Protein AF-A0AAP0PUD3-F1 (afdb_monomer)

InterPro domains:
  IPR020471 Aldo-keto reductase [PTHR11732] (1-118)
  IPR023210 NADP-dependent oxidoreductase domain [PF00248] (44-119)
  IPR036812 NAD(P)-dependent oxidoreductase domain superfamily [G3DSA:3.20.20.100] (1-119)
  IPR036812 NAD(P)-dependent oxidoreductase domain superfamily [SSF51430] (1-119)

Sequence (119 aa):
MYVTEEAVGAAIKEALGRKLTKNREELFVSTELWCNLRLIVCYWPSKSLSVTVERHVLDLAPKEGEVSLMDIKSVWSAMEEVHKLGVAKSIGFSNFTCKKLTELLAHAKIIPSVNQVKY

Nearest PDB structures (foldseek):
  7f7j-assembly1_B  TM=7.345E-01  e=1.902E-04  Echinochloa colona
  5jgw-assembly1_A  TM=7.202E-01  e=3.440E-04  Zea mays
  2bgq-assembly1_A  TM=7.257E-01  e=4.476E-04  Hordeum vulgare
  7w1w-assembly2_B  TM=7.235E-01  e=4.476E-04  Echinochloa colona
  8j0i-assembly1_A  TM=6.920E-01  e=4.476E-04  Kluyveromyces marxianus

Secondary structure (DSSP, 8-state):
--S-HHHHHHHHHHHHHTTSSS-GGG--EEEEEESSSEEEEEE--SS--HHHHHHHHHHHSPPTTS-SS--HHHHHHHHHHHHHTTSEEEEEEES--HHHHHHHHTT-SS--S-EE---

Foldseek 3Di:
DPVCLVVVVVVLVVCVVVPVDVDCVPDWDWDFAPDVFTKIFTADDPDSCSCVLNCQLQVQFDDPPPDDDGDPQSSLVSVVVCCVVVRGVFMAGEADDPVRLVVNVVRHPDRHPDYHYDD

pLDDT: mean 73.31, std 14.43, range [40.62, 92.25]

Solvent-accessible surface area (backbone atoms only — not comparable to full-atom values): 7343 Å² total; per-residue (Å²): 124,87,90,44,66,66,61,54,50,49,51,53,53,50,39,51,75,69,58,79,44,96,52,73,84,82,54,87,45,75,49,70,47,84,55,107,53,44,33,35,40,28,51,75,86,88,63,87,44,70,66,49,53,48,46,50,39,50,71,65,32,86,63,94,87,78,63,80,74,77,56,66,63,58,54,48,52,32,49,49,50,40,38,72,72,62,64,22,84,42,48,28,34,36,69,70,51,72,66,60,48,52,64,45,61,76,71,50,90,66,79,65,76,44,69,53,60,92,129

Mean predicted aligned error: 8.49 Å

Structure (mmCIF, N/CA/C/O backbone):
data_AF-A0AAP0PUD3-F1
#
_entry.id   AF-A0AAP0PUD3-F1
#
loop_
_atom_site.group_PDB
_atom_site.id
_atom_site.type_symbol
_atom_site.label_atom_id
_atom_site.label_alt_id
_atom_site.label_comp_id
_atom_site.label_asym_id
_atom_site.label_entity_id
_atom_site.label_seq_id
_atom_site.pdbx_PDB_ins_code
_atom_site.Cartn_x
_atom_site.Cartn_y
_atom_site.Cartn_z
_atom_site.occupancy
_atom_site.B_iso_or_equiv
_atom_site.auth_seq_id
_atom_site.auth_comp_id
_atom_site.auth_asym_id
_atom_site.auth_atom_id
_atom_site.pdbx_PDB_model_num
ATOM 1 N N .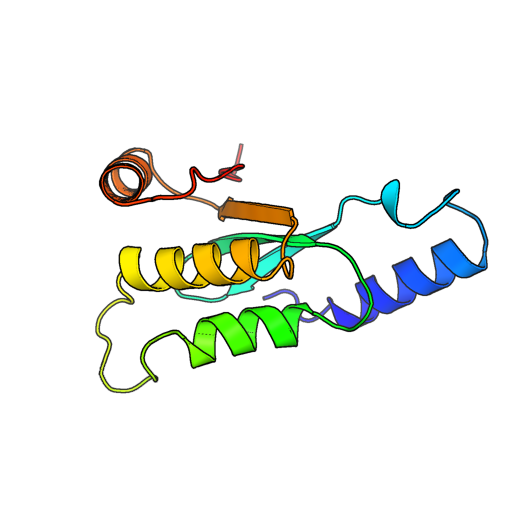 MET A 1 1 ? 11.444 -9.639 6.696 1.00 59.97 1 MET A N 1
ATOM 2 C CA . MET A 1 1 ? 10.130 -9.194 7.209 1.00 59.97 1 MET A CA 1
ATOM 3 C C . MET A 1 1 ? 10.188 -9.142 8.735 1.00 59.97 1 MET A C 1
ATOM 5 O O . MET A 1 1 ? 11.056 -9.809 9.287 1.00 59.97 1 MET A O 1
ATOM 9 N N . TYR A 1 2 ? 9.361 -8.330 9.403 1.00 60.06 2 TYR A N 1
ATOM 10 C CA . TYR A 1 2 ? 9.465 -8.127 10.856 1.00 60.06 2 TYR A CA 1
ATOM 11 C C . TYR A 1 2 ? 8.816 -9.250 11.679 1.00 60.06 2 TYR A C 1
ATOM 13 O O . TYR A 1 2 ? 9.237 -9.452 12.812 1.00 60.06 2 TYR A O 1
ATOM 21 N N . VAL A 1 3 ? 7.876 -10.022 11.108 1.00 73.06 3 VAL A N 1
ATOM 22 C CA . VAL A 1 3 ? 7.211 -11.177 11.762 1.00 73.06 3 VAL A CA 1
ATOM 23 C C . VAL A 1 3 ? 6.503 -10.778 13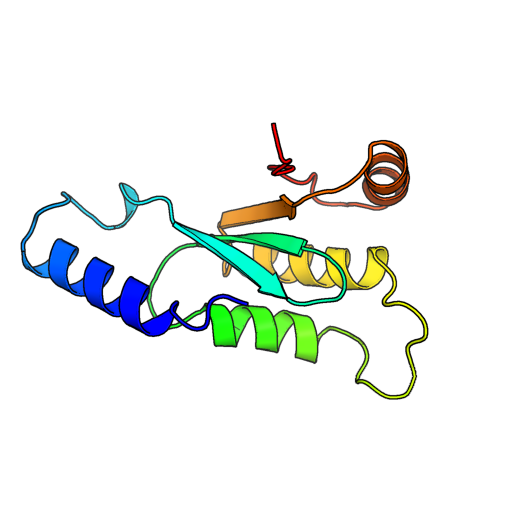.070 1.00 73.06 3 VAL A C 1
ATOM 25 O O . VAL A 1 3 ? 6.265 -11.586 13.964 1.00 73.06 3 VAL A O 1
ATOM 28 N N . THR A 1 4 ? 6.171 -9.496 13.209 1.00 76.25 4 THR A N 1
ATOM 29 C CA . THR A 1 4 ? 5.528 -8.903 14.389 1.00 76.25 4 THR A CA 1
ATOM 30 C C . THR A 1 4 ? 4.116 -8.416 14.090 1.00 76.25 4 THR A C 1
ATOM 32 O O . THR A 1 4 ? 3.466 -7.840 14.961 1.00 76.25 4 THR A O 1
ATOM 35 N N . GLU A 1 5 ? 3.605 -8.654 12.882 1.00 76.56 5 GLU A N 1
ATOM 36 C CA . GLU A 1 5 ? 2.317 -8.143 12.419 1.00 76.56 5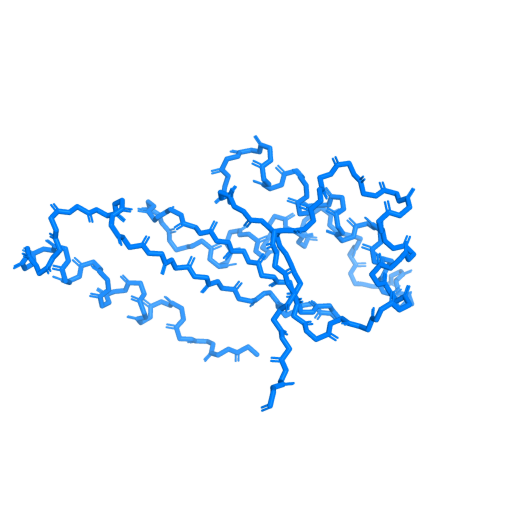 GLU A CA 1
ATOM 37 C C . GLU A 1 5 ? 1.153 -8.642 13.290 1.00 76.56 5 GLU A C 1
ATOM 39 O O . GLU A 1 5 ? 0.223 -7.883 13.566 1.00 76.56 5 GLU A O 1
ATOM 44 N N . GLU A 1 6 ? 1.227 -9.878 13.795 1.00 75.75 6 GLU A N 1
ATOM 45 C CA . GLU A 1 6 ? 0.236 -10.421 14.731 1.00 75.75 6 GLU A CA 1
ATOM 46 C C . GLU A 1 6 ? 0.254 -9.683 16.078 1.00 75.75 6 GLU A C 1
ATOM 48 O O . GLU A 1 6 ? -0.797 -9.262 16.568 1.00 75.75 6 GLU A O 1
ATOM 53 N N . ALA A 1 7 ? 1.444 -9.451 16.643 1.00 79.56 7 ALA A N 1
ATOM 54 C CA . ALA A 1 7 ? 1.606 -8.720 17.898 1.00 79.56 7 ALA A CA 1
ATOM 55 C C . ALA A 1 7 ? 1.142 -7.258 17.768 1.00 79.56 7 ALA A C 1
ATOM 57 O O . ALA A 1 7 ? 0.427 -6.749 18.633 1.00 79.56 7 ALA A O 1
ATOM 58 N N . VAL A 1 8 ? 1.479 -6.595 16.656 1.00 82.06 8 VAL A N 1
ATOM 59 C CA . VAL A 1 8 ? 1.008 -5.237 16.341 1.00 82.06 8 VAL A CA 1
ATOM 60 C C . VAL A 1 8 ? -0.516 -5.215 16.191 1.00 82.06 8 VAL A C 1
ATOM 62 O O . VAL A 1 8 ? -1.182 -4.332 16.736 1.00 82.06 8 VAL A O 1
ATOM 65 N N . GLY A 1 9 ? -1.095 -6.208 15.509 1.00 80.31 9 GLY A N 1
ATOM 66 C CA . GLY A 1 9 ? -2.544 -6.357 15.378 1.00 80.31 9 GLY A CA 1
ATOM 67 C C . GLY A 1 9 ? -3.250 -6.525 16.728 1.00 80.31 9 GLY A C 1
ATOM 68 O O . GLY A 1 9 ? -4.280 -5.887 16.967 1.00 80.31 9 GLY A O 1
ATOM 69 N N . ALA A 1 10 ? -2.682 -7.329 17.631 1.00 82.06 10 ALA A N 1
ATOM 70 C CA . ALA A 1 10 ? -3.196 -7.515 18.986 1.00 82.06 10 ALA A CA 1
ATOM 71 C C . ALA A 1 10 ? -3.152 -6.210 19.799 1.00 82.06 10 ALA A C 1
ATOM 73 O O . ALA A 1 10 ? -4.163 -5.832 20.394 1.00 82.06 10 ALA A O 1
ATOM 74 N N . ALA A 1 11 ? -2.036 -5.477 19.747 1.00 85.38 11 ALA A N 1
ATOM 75 C CA . ALA A 1 11 ? -1.885 -4.195 20.435 1.00 85.38 11 ALA A CA 1
ATOM 76 C C . ALA A 1 11 ? -2.895 -3.142 19.941 1.00 85.38 11 ALA A C 1
ATOM 78 O O . ALA A 1 11 ? -3.504 -2.434 20.745 1.00 85.38 11 ALA A O 1
ATOM 79 N N . ILE A 1 12 ? -3.145 -3.072 18.627 1.00 83.88 12 ILE A N 1
ATOM 80 C CA . ILE A 1 12 ? -4.168 -2.179 18.056 1.00 83.88 12 ILE A CA 1
ATOM 81 C C . ILE A 1 12 ? -5.566 -2.555 18.564 1.00 83.88 12 ILE A C 1
ATOM 83 O O . ILE A 1 12 ? -6.349 -1.678 18.938 1.00 83.88 12 ILE A O 1
ATOM 87 N N . LYS A 1 13 ? -5.891 -3.853 18.607 1.00 83.81 13 LYS A N 1
ATOM 88 C CA . LYS A 1 13 ? -7.185 -4.340 19.107 1.00 83.81 13 LYS A CA 1
ATOM 89 C C . LYS A 1 13 ? -7.387 -3.998 20.585 1.00 83.81 13 LYS A C 1
ATOM 91 O O . LYS A 1 13 ? -8.477 -3.579 20.972 1.00 83.81 13 LYS A O 1
ATOM 96 N N . GLU A 1 14 ? -6.345 -4.142 21.396 1.00 86.62 14 GLU A N 1
ATOM 97 C CA . GLU A 1 14 ? -6.360 -3.759 22.808 1.00 86.62 14 GLU A CA 1
ATOM 98 C C . GLU A 1 14 ? -6.560 -2.248 22.985 1.00 86.62 14 GLU A C 1
ATOM 100 O O . GLU A 1 14 ? -7.407 -1.828 23.775 1.00 86.62 14 GLU A O 1
ATOM 105 N N . ALA A 1 15 ? -5.850 -1.424 22.207 1.00 86.62 15 ALA A N 1
ATOM 106 C CA . ALA A 1 15 ? -5.984 0.032 22.248 1.00 86.62 15 ALA A CA 1
ATOM 107 C C . ALA A 1 15 ? -7.405 0.506 21.890 1.00 86.62 15 ALA A C 1
ATOM 109 O O . ALA A 1 15 ? -7.933 1.414 22.538 1.00 86.62 15 ALA A O 1
ATOM 110 N N . LEU A 1 16 ? -8.047 -0.140 20.910 1.00 84.25 16 LEU A N 1
ATOM 111 C CA . LEU A 1 16 ? -9.453 0.099 20.564 1.00 84.25 16 LEU A CA 1
ATOM 112 C C . LEU A 1 16 ? -10.395 -0.311 21.702 1.00 84.25 16 LEU A C 1
ATOM 114 O O . LEU A 1 16 ? -11.281 0.456 22.072 1.00 84.25 16 LEU A O 1
ATOM 118 N N . GLY A 1 17 ? -10.181 -1.487 22.304 1.00 86.88 17 GLY A N 1
ATOM 119 C CA . GLY A 1 17 ? -10.973 -1.958 23.447 1.00 86.88 17 GLY A CA 1
ATOM 120 C C . GLY A 1 17 ? -10.875 -1.035 24.666 1.00 86.88 17 GLY A C 1
ATOM 121 O O . GLY A 1 17 ? -11.856 -0.837 25.381 1.00 86.88 17 GLY A O 1
ATOM 122 N N . ARG A 1 18 ? -9.710 -0.406 24.861 1.00 91.12 18 ARG A N 1
ATOM 123 C CA . ARG A 1 18 ? -9.460 0.594 25.910 1.00 91.12 18 ARG A CA 1
ATOM 124 C C . ARG A 1 18 ? -9.936 2.007 25.563 1.00 91.12 18 ARG A C 1
ATOM 126 O O . ARG A 1 18 ? -9.793 2.893 26.398 1.00 91.12 18 ARG A O 1
ATOM 133 N N . LYS A 1 19 ? -10.501 2.228 24.368 1.00 88.38 19 LYS A N 1
ATOM 134 C CA . LYS A 1 19 ? -10.942 3.548 23.875 1.00 88.38 19 LYS A CA 1
ATOM 135 C C . LYS A 1 19 ? -9.825 4.605 23.877 1.00 88.38 19 LYS A C 1
ATOM 137 O O . LYS A 1 19 ? -10.089 5.786 24.080 1.00 88.38 19 LYS A O 1
ATOM 142 N N . LEU A 1 20 ? -8.576 4.186 23.638 1.00 88.19 20 LEU A N 1
ATOM 143 C CA . LEU A 1 20 ? -7.436 5.105 23.471 1.00 88.19 20 LEU A CA 1
ATOM 144 C C . LEU A 1 20 ? -7.480 5.856 22.130 1.00 88.19 20 LEU A C 1
ATOM 146 O O . LEU A 1 20 ? -6.783 6.847 21.943 1.00 88.19 20 LEU A O 1
ATOM 150 N N . THR A 1 21 ? -8.302 5.375 21.201 1.00 79.06 21 THR A N 1
ATOM 151 C CA . THR A 1 21 ? -8.630 5.997 19.913 1.00 79.06 21 THR A CA 1
ATOM 152 C C . THR A 1 21 ? -10.148 6.054 19.796 1.00 79.06 21 THR A C 1
ATOM 154 O O . THR A 1 21 ? -10.830 5.202 20.379 1.00 79.06 21 THR A O 1
ATOM 157 N N . LYS A 1 22 ? -10.708 7.052 19.096 1.00 78.19 22 LYS A N 1
ATOM 158 C CA . LYS A 1 22 ? -12.175 7.175 19.015 1.00 78.19 22 LYS A CA 1
ATOM 159 C C . LYS A 1 22 ? -12.770 6.038 18.201 1.00 78.19 22 LYS A C 1
ATOM 161 O O . LYS A 1 22 ? -13.832 5.523 18.542 1.00 78.19 22 LYS A O 1
ATOM 166 N N . ASN A 1 23 ? -12.088 5.670 17.123 1.00 78.88 23 ASN A N 1
ATOM 167 C CA . ASN A 1 23 ? -12.479 4.609 16.212 1.00 78.88 23 ASN A CA 1
ATOM 168 C C . ASN A 1 23 ? -11.260 4.129 15.399 1.00 78.88 23 ASN A C 1
ATOM 170 O O . ASN A 1 23 ? -10.167 4.692 15.486 1.00 78.88 23 ASN A O 1
ATOM 174 N N . ARG A 1 24 ? -11.414 3.047 14.627 1.00 76.94 24 ARG A N 1
ATOM 175 C CA . ARG A 1 24 ? -10.290 2.481 13.863 1.00 76.94 24 ARG A CA 1
ATOM 176 C C . ARG A 1 24 ? -9.907 3.360 12.672 1.00 76.94 24 ARG A C 1
ATOM 178 O O . ARG A 1 24 ? -8.775 3.285 12.203 1.00 76.94 24 ARG A O 1
ATOM 185 N N . GLU A 1 25 ? -10.823 4.178 12.183 1.00 79.38 25 GLU A N 1
ATOM 186 C CA . GLU A 1 25 ? -10.654 5.112 11.077 1.00 79.38 25 GLU A CA 1
ATOM 187 C C . GLU A 1 25 ? -9.572 6.158 11.361 1.00 79.38 25 GLU A C 1
ATOM 189 O O . GLU A 1 25 ? -8.909 6.596 10.424 1.00 79.38 25 GLU A O 1
ATOM 194 N N . GLU A 1 26 ? -9.344 6.498 12.632 1.00 80.56 26 GLU A N 1
ATOM 195 C CA . GLU A 1 26 ? -8.267 7.399 13.060 1.00 80.56 26 GLU A CA 1
ATOM 196 C C . GLU A 1 26 ? -6.864 6.774 12.958 1.00 80.56 26 GLU A C 1
ATOM 198 O O . GLU A 1 26 ? -5.866 7.491 13.005 1.00 80.56 26 GLU A O 1
ATOM 203 N N . LEU A 1 27 ? -6.756 5.448 12.807 1.00 78.69 27 LEU A N 1
ATOM 204 C CA . LEU A 1 27 ? -5.468 4.763 12.712 1.00 78.69 27 LEU A CA 1
ATOM 205 C C . LEU A 1 27 ? -5.030 4.579 11.255 1.00 78.69 27 LEU A C 1
ATOM 207 O O . LEU A 1 27 ? -5.721 3.965 10.438 1.00 78.69 27 LEU A O 1
ATOM 211 N N . PHE A 1 28 ? -3.811 5.011 10.950 1.00 80.19 28 PHE A N 1
ATOM 212 C CA . PHE A 1 28 ? -3.134 4.680 9.702 1.00 80.19 28 PHE A CA 1
ATOM 213 C C . PHE A 1 28 ? -2.098 3.588 9.966 1.00 80.19 28 PHE A C 1
ATOM 215 O O . PHE A 1 28 ? -1.184 3.776 10.764 1.00 80.19 28 PHE A O 1
ATOM 222 N N . VAL A 1 29 ? -2.261 2.431 9.323 1.00 79.38 29 VAL A N 1
ATOM 223 C CA . VAL A 1 29 ? -1.350 1.290 9.473 1.00 79.38 29 VAL A CA 1
ATOM 224 C C . VAL A 1 29 ? -0.835 0.911 8.099 1.00 79.38 29 VAL A C 1
ATOM 226 O O . VAL A 1 29 ? -1.631 0.609 7.204 1.00 79.38 29 VAL A O 1
ATOM 229 N N . SER A 1 30 ? 0.485 0.919 7.957 1.00 77.50 30 SER A N 1
ATOM 230 C CA . SER A 1 30 ? 1.196 0.420 6.790 1.00 77.50 30 SER A CA 1
ATOM 231 C C . SER A 1 30 ? 1.888 -0.905 7.112 1.00 77.50 30 SER A C 1
ATOM 233 O O . SER A 1 30 ? 2.333 -1.139 8.235 1.00 77.50 30 SER A O 1
ATOM 235 N N . THR A 1 31 ? 1.970 -1.787 6.122 1.00 78.12 31 THR A N 1
ATOM 236 C CA . THR A 1 31 ? 2.781 -3.009 6.170 1.00 78.12 31 THR A CA 1
ATOM 237 C C . THR A 1 31 ? 3.597 -3.112 4.887 1.00 78.12 31 THR A C 1
ATOM 239 O O . THR A 1 31 ? 3.189 -2.579 3.849 1.00 78.12 31 THR A O 1
ATOM 242 N N . GLU A 1 32 ? 4.761 -3.754 4.972 1.00 75.50 32 GLU A N 1
ATOM 243 C CA . GLU A 1 32 ? 5.646 -3.974 3.833 1.00 75.50 32 GLU A CA 1
ATOM 244 C C . GLU A 1 32 ? 5.663 -5.456 3.447 1.00 75.50 32 GLU A C 1
ATOM 246 O O . GLU A 1 32 ? 5.968 -6.310 4.280 1.00 75.50 32 GLU A O 1
ATOM 251 N N . LEU A 1 33 ? 5.376 -5.762 2.180 1.00 68.44 33 LEU A N 1
ATOM 252 C CA . LEU A 1 33 ? 5.511 -7.123 1.655 1.00 68.44 33 LEU A CA 1
ATOM 253 C C . LEU A 1 33 ? 6.976 -7.431 1.349 1.00 68.44 33 LEU A C 1
ATOM 255 O O . LEU A 1 33 ? 7.698 -6.597 0.794 1.00 68.44 33 LEU A O 1
ATOM 259 N N . TRP A 1 34 ? 7.401 -8.652 1.676 1.00 60.84 34 TRP A N 1
ATOM 260 C CA . TRP A 1 34 ? 8.743 -9.144 1.379 1.00 60.84 34 TRP A CA 1
ATOM 261 C C . TRP A 1 34 ? 8.713 -9.992 0.109 1.00 60.84 34 TRP A C 1
ATOM 263 O O . TRP A 1 34 ? 8.870 -11.204 0.123 1.00 60.84 34 TRP A O 1
ATOM 273 N N . CYS A 1 35 ? 8.512 -9.321 -1.017 1.00 55.44 35 CYS A N 1
ATOM 274 C CA . CYS A 1 35 ? 8.898 -9.848 -2.320 1.00 55.44 35 CYS A CA 1
ATOM 275 C C . CYS A 1 35 ? 10.279 -9.242 -2.649 1.00 55.44 35 CYS A C 1
ATOM 277 O O . CYS A 1 35 ? 10.735 -8.338 -1.947 1.00 55.44 35 CYS A O 1
ATOM 279 N N . ASN A 1 36 ? 10.946 -9.608 -3.748 1.00 49.75 36 ASN A N 1
ATOM 280 C CA . ASN A 1 36 ? 12.152 -8.883 -4.218 1.00 49.75 36 ASN A CA 1
ATOM 281 C C . ASN A 1 36 ? 11.912 -7.366 -4.490 1.00 49.75 36 ASN A C 1
ATOM 283 O O . ASN A 1 36 ? 12.811 -6.646 -4.928 1.00 49.75 36 ASN A O 1
ATOM 287 N N . LEU A 1 37 ? 10.697 -6.877 -4.218 1.00 56.59 37 LEU A N 1
ATOM 288 C CA . LEU A 1 37 ? 10.211 -5.509 -4.254 1.00 56.59 37 LEU A CA 1
ATOM 289 C C . LEU A 1 37 ? 9.606 -5.184 -2.882 1.00 56.59 37 LEU A C 1
ATOM 291 O O . LEU A 1 37 ? 8.725 -5.898 -2.409 1.00 56.59 37 LEU A O 1
ATOM 295 N N . ARG A 1 38 ? 10.068 -4.101 -2.247 1.00 60.56 38 ARG A N 1
ATOM 296 C CA . ARG A 1 38 ? 9.473 -3.608 -0.999 1.00 60.56 38 ARG A CA 1
ATOM 297 C C . ARG A 1 38 ? 8.237 -2.792 -1.357 1.00 60.56 38 ARG A C 1
ATOM 299 O O . ARG A 1 38 ? 8.354 -1.680 -1.871 1.00 60.56 38 ARG A O 1
ATOM 306 N N . LEU A 1 39 ? 7.065 -3.372 -1.147 1.00 58.78 39 LEU A N 1
ATOM 307 C CA . LEU A 1 39 ? 5.776 -2.751 -1.446 1.00 58.78 39 LEU A CA 1
ATOM 308 C C . LEU A 1 39 ? 5.112 -2.306 -0.157 1.00 58.78 39 LEU A C 1
ATOM 310 O O . LEU A 1 39 ? 5.119 -3.062 0.807 1.00 58.78 39 LEU A O 1
ATOM 314 N N . ILE A 1 40 ? 4.505 -1.123 -0.164 1.00 61.06 40 ILE A N 1
ATOM 315 C CA . ILE A 1 40 ? 3.760 -0.591 0.976 1.00 61.06 40 ILE A CA 1
ATOM 316 C C . ILE A 1 40 ? 2.277 -0.756 0.721 1.00 61.06 40 ILE A C 1
ATOM 318 O O . ILE A 1 40 ? 1.760 -0.352 -0.322 1.00 61.06 40 ILE A O 1
ATOM 322 N N . VAL A 1 41 ? 1.589 -1.293 1.718 1.00 59.72 41 VAL A N 1
ATOM 323 C CA . VAL A 1 41 ? 0.142 -1.459 1.715 1.00 59.72 41 VAL A CA 1
ATOM 324 C C . VAL A 1 41 ? -0.426 -0.741 2.931 1.00 59.72 41 VAL A C 1
ATOM 326 O O . VAL A 1 41 ? 0.004 -1.000 4.053 1.00 59.72 41 VAL A O 1
ATOM 329 N N . CYS A 1 42 ? -1.389 0.161 2.721 1.00 59.09 42 CYS A N 1
ATOM 330 C CA . CYS A 1 42 ? -2.074 0.892 3.794 1.00 59.09 42 CYS A CA 1
ATOM 331 C C . CYS A 1 42 ? -3.485 0.323 4.014 1.00 59.09 42 CYS A C 1
ATOM 333 O O . CYS A 1 42 ? -4.233 0.134 3.051 1.00 59.09 42 CYS A O 1
ATOM 335 N N . TYR A 1 43 ? -3.853 0.030 5.268 1.00 65.25 43 TYR A N 1
ATOM 336 C CA . TYR A 1 43 ? -4.859 -1.006 5.559 1.00 65.25 43 TYR A CA 1
ATOM 337 C C . TYR A 1 43 ? -5.912 -0.703 6.656 1.00 65.25 43 TYR A C 1
ATOM 339 O O . TYR A 1 43 ? -5.698 0.091 7.580 1.00 65.25 43 TYR A O 1
ATOM 347 N N . TRP A 1 44 ? -7.040 -1.435 6.548 1.00 47.31 44 TRP A N 1
ATOM 348 C CA . TRP A 1 44 ? -8.220 -1.530 7.424 1.00 47.31 44 TRP A CA 1
ATOM 349 C C . TRP A 1 44 ? -8.396 -2.912 8.120 1.00 47.31 44 TRP A C 1
ATOM 351 O O . TRP A 1 44 ? -8.693 -3.886 7.426 1.00 47.31 44 TRP A O 1
ATOM 361 N N . PRO A 1 45 ? -8.336 -3.072 9.459 1.00 49.81 45 PRO A N 1
ATOM 362 C CA . PRO A 1 45 ? -8.372 -4.368 10.105 1.00 49.81 45 PRO A CA 1
ATOM 363 C C . PRO A 1 45 ? -9.770 -4.836 10.421 1.00 49.81 45 PRO A C 1
ATOM 365 O O . PRO A 1 45 ? -10.401 -4.367 11.363 1.00 49.81 45 PRO A O 1
ATOM 368 N N . SER A 1 46 ? -10.191 -5.868 9.697 1.00 45.53 46 SER A N 1
ATOM 369 C CA . SER A 1 46 ? -11.149 -6.834 10.228 1.00 45.53 46 SER A CA 1
ATOM 370 C C . SER A 1 46 ? -10.490 -8.174 10.597 1.00 45.53 46 SER A C 1
ATOM 372 O O . SER A 1 46 ? -10.958 -8.812 11.538 1.00 45.53 46 SER A O 1
ATOM 374 N N . LYS A 1 47 ? -9.375 -8.585 9.957 1.00 46.34 47 LYS A N 1
ATOM 375 C CA . LYS A 1 47 ? -8.560 -9.782 10.294 1.00 46.34 47 LYS A CA 1
ATOM 376 C C . LYS A 1 47 ? -7.088 -9.616 9.883 1.00 46.34 47 LYS A C 1
ATOM 378 O O . LYS A 1 47 ? -6.799 -8.753 9.059 1.00 46.34 47 LYS A O 1
ATOM 383 N N . SER A 1 48 ? -6.192 -10.434 10.460 1.00 50.62 48 SER A N 1
ATOM 384 C CA . SER A 1 48 ? -4.736 -10.471 10.199 1.00 50.62 48 SER A CA 1
ATOM 385 C C . SER A 1 48 ? -4.443 -10.543 8.694 1.00 50.62 48 SER A C 1
ATOM 387 O O . SER A 1 48 ? -4.595 -11.586 8.056 1.00 50.62 48 SER A O 1
ATOM 389 N N . LEU A 1 49 ? -4.122 -9.386 8.108 1.00 51.44 49 LEU A N 1
ATOM 390 C CA . LEU A 1 49 ? -4.152 -9.185 6.662 1.00 51.44 49 LEU A CA 1
ATOM 391 C C . LEU A 1 49 ? -2.770 -9.254 6.017 1.00 51.44 49 LEU A C 1
ATOM 393 O O . LEU A 1 49 ? -2.717 -9.495 4.822 1.00 51.44 49 LEU A O 1
ATOM 397 N N . SER A 1 50 ? -1.660 -9.119 6.746 1.00 52.00 50 SER A N 1
ATOM 398 C CA . SER A 1 50 ? -0.334 -9.256 6.118 1.00 52.00 50 SER A CA 1
ATOM 399 C C . SER A 1 50 ? -0.190 -10.621 5.444 1.00 52.00 50 SER A C 1
ATOM 401 O O . SER A 1 50 ? 0.151 -10.677 4.270 1.00 52.00 50 SER A O 1
ATOM 403 N N . VAL A 1 51 ? -0.667 -11.687 6.098 1.00 52.00 51 VAL A N 1
ATOM 404 C CA . VAL A 1 51 ? -0.779 -13.024 5.492 1.00 52.00 51 VAL A CA 1
ATOM 405 C C . VAL A 1 51 ? -1.782 -13.049 4.333 1.00 52.00 51 VAL A C 1
ATOM 407 O O . VAL A 1 51 ? -1.580 -13.777 3.377 1.00 52.00 51 VAL A O 1
ATOM 410 N N . THR A 1 52 ? -2.865 -12.269 4.379 1.00 56.97 52 THR A N 1
ATOM 411 C CA . THR A 1 52 ? -3.902 -12.271 3.329 1.00 56.97 52 THR A CA 1
ATOM 412 C C . THR A 1 52 ? -3.456 -11.521 2.078 1.00 56.97 52 THR A C 1
ATOM 414 O O . THR A 1 52 ? -3.669 -12.031 0.988 1.00 56.97 52 THR A O 1
ATOM 417 N N . VAL A 1 53 ? -2.841 -10.344 2.208 1.00 60.41 53 VAL A N 1
ATOM 418 C CA . VAL A 1 53 ? -2.327 -9.559 1.079 1.00 60.41 53 VAL A CA 1
ATOM 419 C C . VAL A 1 53 ? -1.095 -10.219 0.503 1.00 60.41 53 VAL A C 1
ATOM 421 O O . VAL A 1 53 ? -1.022 -10.337 -0.709 1.00 60.41 53 VAL A O 1
ATOM 424 N N . GLU A 1 54 ? -0.167 -10.693 1.334 1.00 61.91 54 GLU A N 1
ATOM 425 C CA . GLU A 1 54 ? 0.973 -11.459 0.839 1.00 61.91 54 GLU A CA 1
ATOM 426 C C . GLU A 1 54 ? 0.486 -12.697 0.098 1.00 61.91 54 GLU A C 1
ATOM 428 O O . GLU A 1 54 ? 0.875 -12.904 -1.039 1.00 61.91 54 GLU A O 1
ATOM 433 N N . ARG A 1 55 ? -0.457 -13.454 0.667 1.00 60.47 55 ARG A N 1
ATOM 434 C CA . ARG A 1 55 ? -1.039 -14.611 -0.012 1.00 60.47 55 ARG A CA 1
ATOM 435 C C . ARG A 1 55 ? -1.801 -14.238 -1.277 1.00 60.47 55 ARG A C 1
ATOM 437 O O . ARG A 1 55 ? -1.622 -14.921 -2.262 1.00 60.47 55 ARG A O 1
ATOM 444 N N . HIS A 1 56 ? -2.574 -13.151 -1.308 1.00 63.50 56 HIS A N 1
ATOM 445 C CA . HIS A 1 56 ? -3.246 -12.711 -2.538 1.00 63.50 56 HIS A CA 1
ATOM 446 C C . HIS A 1 56 ? -2.237 -12.265 -3.594 1.00 63.50 56 HIS A C 1
ATOM 448 O O . HIS A 1 56 ? -2.375 -12.626 -4.752 1.00 63.50 56 HIS A O 1
ATOM 454 N N . VAL A 1 57 ? -1.20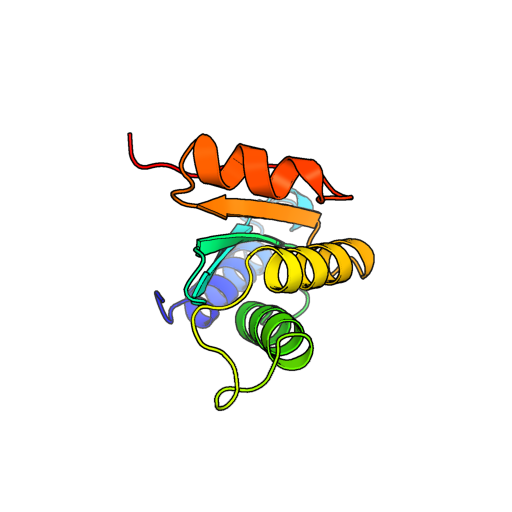7 -11.510 -3.214 1.00 62.50 57 VAL A N 1
ATOM 455 C CA . VAL A 1 57 ? -0.155 -11.082 -4.139 1.00 62.50 57 VAL A CA 1
ATOM 456 C C . VAL A 1 57 ? 0.665 -12.281 -4.609 1.00 62.50 57 VAL A C 1
ATOM 458 O O . VAL A 1 57 ? 0.975 -12.331 -5.786 1.00 62.50 57 VAL A O 1
ATOM 461 N N . LEU A 1 58 ? 0.966 -13.261 -3.752 1.00 62.31 58 LEU A N 1
ATOM 462 C CA . LEU A 1 58 ? 1.673 -14.499 -4.103 1.00 62.31 58 LEU A CA 1
ATOM 463 C C . LEU A 1 58 ? 0.812 -15.467 -4.927 1.00 62.31 58 LEU A C 1
ATOM 465 O O . LEU A 1 58 ? 1.341 -16.123 -5.814 1.00 62.31 58 LEU A O 1
ATOM 469 N N . ASP A 1 59 ? -0.493 -15.549 -4.662 1.00 60.59 59 ASP A N 1
ATOM 470 C CA . ASP A 1 59 ? -1.447 -16.359 -5.429 1.00 60.59 59 ASP A CA 1
ATOM 471 C C . ASP A 1 59 ? -1.672 -15.754 -6.826 1.00 60.59 59 ASP A C 1
ATOM 473 O O . ASP A 1 59 ? -1.888 -16.484 -7.794 1.00 60.59 59 ASP A O 1
ATOM 477 N N . LEU A 1 60 ? -1.621 -14.420 -6.934 1.00 61.22 60 LEU A N 1
ATOM 478 C CA . LEU A 1 60 ? -1.701 -13.682 -8.199 1.00 61.22 60 LEU A CA 1
ATOM 479 C C . LEU A 1 60 ? -0.343 -13.570 -8.908 1.00 61.22 60 LEU A C 1
ATOM 481 O O . LEU A 1 60 ? -0.301 -13.344 -10.118 1.00 61.22 60 LEU A O 1
ATOM 485 N N . ALA A 1 61 ? 0.763 -13.706 -8.177 1.00 58.03 61 ALA A N 1
ATOM 486 C CA . ALA A 1 61 ? 2.105 -13.717 -8.734 1.00 58.03 61 ALA A CA 1
ATOM 487 C C . ALA A 1 61 ? 2.457 -15.113 -9.279 1.00 58.03 61 ALA A C 1
ATOM 489 O O . ALA A 1 61 ? 1.972 -16.134 -8.789 1.00 58.03 61 ALA A O 1
ATOM 490 N N . PRO A 1 62 ? 3.319 -15.194 -10.303 1.00 52.44 62 PRO A N 1
ATOM 491 C CA . PRO A 1 62 ? 3.795 -16.478 -10.805 1.00 52.44 62 PRO A CA 1
ATOM 492 C C . PRO A 1 62 ? 4.545 -17.265 -9.711 1.00 52.44 62 PRO A C 1
ATOM 494 O O . PRO A 1 62 ? 5.380 -16.708 -8.996 1.00 52.44 62 PRO A O 1
ATOM 497 N N . LYS A 1 63 ? 4.233 -18.565 -9.583 1.00 47.84 63 LYS A N 1
ATOM 498 C CA . LYS A 1 63 ? 4.781 -19.470 -8.554 1.00 47.84 63 LYS A CA 1
ATOM 499 C C . LYS A 1 63 ? 6.304 -19.616 -8.687 1.00 47.84 63 LYS A C 1
ATOM 501 O O . LYS A 1 63 ? 6.836 -19.673 -9.797 1.00 47.84 63 LYS A O 1
ATOM 506 N N . GLU A 1 64 ? 7.003 -19.707 -7.552 1.00 41.44 64 GLU A N 1
ATOM 507 C CA . GLU A 1 64 ? 8.454 -19.937 -7.507 1.00 41.44 64 GLU A CA 1
ATOM 508 C C . GLU A 1 64 ? 8.839 -21.202 -8.292 1.00 41.44 64 GLU A C 1
ATOM 510 O O . GLU A 1 64 ? 8.372 -22.302 -8.000 1.00 41.44 64 GLU A O 1
ATOM 515 N N . GLY A 1 65 ? 9.683 -21.019 -9.311 1.00 44.75 65 GLY A N 1
ATOM 516 C CA . GLY A 1 65 ? 10.146 -22.073 -10.219 1.00 44.75 65 GLY A CA 1
ATOM 517 C C . GLY A 1 65 ? 10.321 -21.608 -11.668 1.00 44.75 65 GLY A C 1
ATOM 518 O O . GLY A 1 65 ? 11.205 -22.106 -12.356 1.00 44.75 65 GLY A O 1
ATOM 519 N N . GLU A 1 66 ? 9.556 -20.602 -12.109 1.00 44.41 66 GLU A N 1
ATOM 520 C CA . GLU A 1 66 ? 9.607 -20.074 -13.491 1.00 44.41 66 GLU A CA 1
ATOM 521 C C . GLU A 1 66 ? 10.127 -18.630 -13.598 1.00 44.41 66 GLU A C 1
ATOM 523 O O . GLU A 1 66 ? 10.230 -18.071 -14.688 1.00 44.41 66 GLU A O 1
ATOM 528 N N . VAL A 1 67 ? 10.479 -18.000 -12.476 1.00 41.50 67 VAL A N 1
ATOM 529 C CA . VAL A 1 67 ? 10.664 -16.547 -12.421 1.00 41.50 67 VAL A CA 1
ATOM 530 C C . VAL A 1 67 ? 12.107 -16.195 -12.078 1.00 41.50 67 VAL A C 1
ATOM 532 O O . VAL A 1 67 ? 12.468 -16.000 -10.917 1.00 41.50 67 VAL A O 1
ATOM 535 N N . SER A 1 68 ? 12.947 -16.043 -13.102 1.00 40.62 68 SER A N 1
ATOM 536 C CA . SER A 1 68 ? 14.102 -15.155 -12.969 1.00 40.62 68 SER A CA 1
ATOM 537 C C . SER A 1 68 ? 13.564 -13.752 -12.677 1.00 40.62 68 SER A C 1
ATOM 539 O O . SER A 1 68 ? 12.763 -13.273 -13.470 1.00 40.62 68 SER A O 1
ATOM 541 N N . LEU A 1 69 ? 13.975 -13.108 -11.577 1.00 43.88 69 LEU A N 1
ATOM 542 C CA . LEU A 1 69 ? 13.674 -11.696 -11.272 1.00 43.88 69 LEU A CA 1
ATOM 543 C C . LEU A 1 69 ? 12.199 -11.309 -11.518 1.00 43.88 69 LEU A C 1
ATOM 545 O O . LEU A 1 69 ? 11.874 -10.795 -12.582 1.00 43.88 69 LEU A O 1
ATOM 549 N N . MET A 1 70 ? 11.323 -11.534 -10.527 1.00 56.41 70 MET A N 1
ATOM 550 C CA . MET A 1 70 ? 9.917 -11.082 -1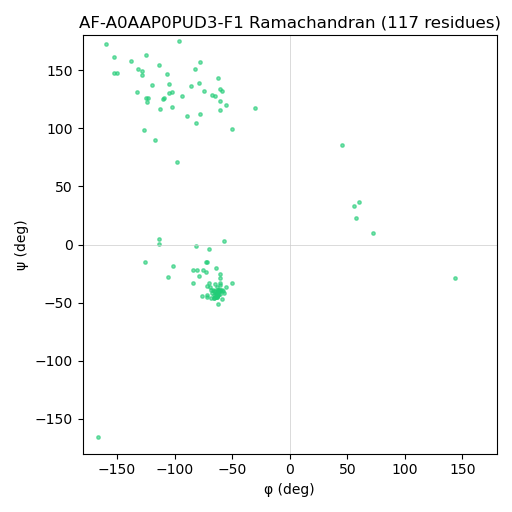0.530 1.00 56.41 70 MET A CA 1
ATOM 551 C C . MET A 1 70 ? 9.708 -9.785 -11.326 1.00 56.41 70 MET A C 1
ATOM 553 O O . MET A 1 70 ? 10.253 -8.740 -10.962 1.00 56.41 70 MET A O 1
ATOM 557 N N . ASP A 1 71 ? 8.904 -9.862 -12.391 1.00 72.75 71 ASP A N 1
ATOM 558 C CA . ASP A 1 71 ? 8.530 -8.701 -13.193 1.00 72.75 71 ASP A CA 1
ATOM 559 C C . ASP A 1 71 ? 7.788 -7.694 -12.303 1.00 72.75 71 ASP A C 1
ATOM 561 O O . ASP A 1 71 ? 6.699 -7.962 -11.784 1.00 72.75 71 ASP A O 1
ATOM 565 N N . ILE A 1 72 ? 8.401 -6.522 -12.124 1.00 75.06 72 ILE A N 1
ATOM 566 C CA . ILE A 1 72 ? 7.864 -5.384 -11.372 1.00 75.06 72 ILE A CA 1
ATOM 567 C C . ILE A 1 72 ? 6.435 -5.053 -11.823 1.00 75.06 72 ILE A C 1
ATOM 569 O O . ILE A 1 72 ? 5.605 -4.665 -11.000 1.00 75.06 72 ILE A O 1
ATOM 573 N N . LYS A 1 73 ? 6.126 -5.257 -13.109 1.00 80.06 73 LYS A N 1
ATOM 574 C CA . LYS A 1 73 ? 4.800 -5.010 -13.682 1.00 80.06 73 LYS A CA 1
ATOM 575 C C . LYS A 1 73 ? 3.760 -5.997 -13.170 1.00 80.06 73 LYS A C 1
ATOM 577 O O . LYS A 1 73 ? 2.681 -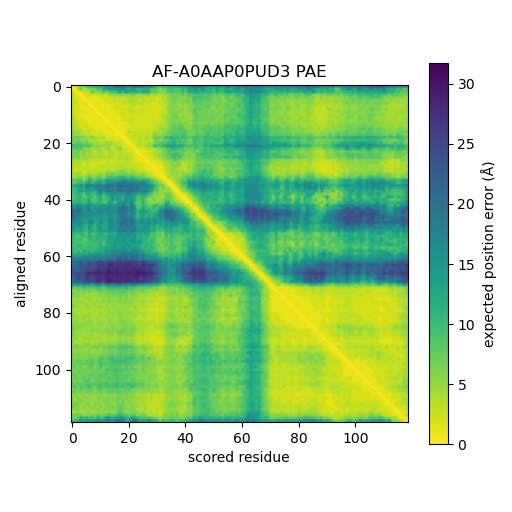5.574 -12.766 1.00 80.06 73 LYS A O 1
ATOM 582 N N . SER A 1 74 ? 4.084 -7.287 -13.146 1.00 78.56 74 SER A N 1
ATOM 583 C CA . SER A 1 74 ? 3.180 -8.338 -12.662 1.00 78.56 74 SER A CA 1
ATOM 584 C C . SER A 1 74 ? 2.858 -8.149 -11.184 1.00 78.56 74 SER A C 1
ATOM 586 O O . SER A 1 74 ? 1.697 -8.197 -10.783 1.00 78.56 74 SER A O 1
ATOM 588 N N . VAL A 1 75 ? 3.881 -7.838 -10.384 1.00 79.44 75 VAL A N 1
ATOM 589 C CA . VAL A 1 75 ? 3.710 -7.560 -8.954 1.00 79.44 75 VAL A CA 1
ATOM 590 C C . VAL A 1 75 ? 2.866 -6.302 -8.732 1.00 79.44 75 VAL A C 1
ATOM 592 O O . VAL A 1 75 ? 1.968 -6.301 -7.892 1.00 79.44 75 VAL A O 1
ATOM 595 N N . TRP A 1 76 ? 3.098 -5.238 -9.505 1.00 84.81 76 TRP A N 1
ATOM 596 C CA . TRP A 1 76 ? 2.274 -4.035 -9.408 1.00 84.81 76 TRP A CA 1
ATOM 597 C C . TRP A 1 76 ? 0.831 -4.277 -9.843 1.00 84.81 76 TRP A C 1
ATOM 599 O O . TRP A 1 76 ? -0.083 -3.828 -9.163 1.00 84.81 76 TRP A O 1
ATOM 609 N N . SER A 1 77 ? 0.603 -5.055 -10.901 1.00 85.56 77 SER A N 1
ATOM 610 C CA . SER A 1 77 ? -0.750 -5.428 -11.320 1.00 85.56 77 SER A CA 1
ATOM 611 C C . SER A 1 77 ? -1.501 -6.173 -10.212 1.00 85.56 77 SER A C 1
ATOM 613 O O . SER A 1 77 ? -2.682 -5.913 -10.004 1.00 85.56 77 SER A O 1
ATOM 615 N N . ALA A 1 78 ? -0.835 -7.058 -9.464 1.00 82.12 78 ALA A N 1
ATOM 616 C CA . ALA A 1 78 ? -1.446 -7.717 -8.308 1.00 82.12 78 ALA A CA 1
ATOM 617 C C . ALA A 1 78 ? -1.789 -6.714 -7.189 1.00 82.12 78 ALA A C 1
ATOM 619 O O . ALA A 1 78 ? -2.869 -6.781 -6.604 1.00 82.12 78 ALA A O 1
ATOM 620 N N . MET A 1 79 ? -0.914 -5.736 -6.929 1.00 84.06 79 MET A N 1
ATOM 621 C CA . MET A 1 79 ? -1.182 -4.653 -5.972 1.00 84.06 79 MET A CA 1
ATOM 622 C C . MET A 1 79 ? -2.378 -3.792 -6.394 1.00 84.06 79 MET A C 1
ATOM 624 O O . MET A 1 79 ? -3.194 -3.412 -5.553 1.00 84.06 79 MET A O 1
ATOM 628 N N . GLU A 1 80 ? -2.516 -3.511 -7.691 1.00 88.38 80 GLU A N 1
ATOM 629 C CA . GLU A 1 80 ? -3.665 -2.787 -8.237 1.00 88.38 80 GLU A CA 1
ATOM 630 C C . GLU A 1 80 ? -4.975 -3.545 -8.010 1.00 88.38 80 GLU A C 1
ATOM 632 O O . GLU A 1 80 ? -5.978 -2.931 -7.647 1.00 88.38 80 GLU A O 1
ATOM 637 N N . GLU A 1 81 ? -4.975 -4.870 -8.162 1.00 85.94 81 GLU A N 1
ATOM 638 C CA . GLU A 1 81 ? -6.147 -5.697 -7.863 1.00 85.94 81 GLU A CA 1
ATOM 639 C C . GLU A 1 81 ? -6.465 -5.716 -6.361 1.00 85.94 81 GLU A C 1
ATOM 641 O O . GLU A 1 81 ? -7.619 -5.524 -5.982 1.00 85.94 81 GLU A O 1
ATOM 646 N N . VAL A 1 82 ? -5.462 -5.825 -5.481 1.00 81.19 82 VAL A N 1
ATOM 647 C CA . VAL A 1 82 ? -5.651 -5.711 -4.018 1.00 81.19 82 VAL A CA 1
ATOM 648 C C . VAL A 1 82 ? -6.277 -4.363 -3.636 1.00 81.19 82 VAL A C 1
ATOM 650 O O . VAL A 1 82 ? -7.162 -4.305 -2.776 1.00 81.19 82 VAL A O 1
ATOM 653 N N . HIS A 1 83 ? -5.858 -3.278 -4.290 1.00 85.19 83 HIS A N 1
ATOM 654 C CA . HIS A 1 83 ? -6.457 -1.959 -4.105 1.00 85.19 83 HIS A CA 1
ATOM 655 C C . HIS A 1 83 ? -7.912 -1.915 -4.602 1.00 85.19 83 HIS A C 1
ATOM 657 O O . HIS A 1 83 ? -8.795 -1.436 -3.892 1.00 85.19 83 HIS A O 1
ATOM 663 N N . LYS A 1 84 ? -8.199 -2.457 -5.793 1.00 87.06 84 LYS A N 1
ATOM 664 C CA . LYS A 1 84 ? -9.566 -2.510 -6.350 1.00 87.06 84 LYS A CA 1
ATOM 665 C C . LYS A 1 84 ? -10.524 -3.357 -5.519 1.00 87.06 84 LYS A C 1
ATOM 667 O O . LYS A 1 84 ? -11.684 -2.987 -5.377 1.00 87.06 84 LYS A O 1
ATOM 672 N N . LEU A 1 85 ? -10.046 -4.462 -4.948 1.00 82.44 85 LEU A N 1
ATOM 673 C CA . LEU A 1 85 ? -10.824 -5.328 -4.059 1.00 82.44 85 LEU A CA 1
ATOM 674 C C . LEU A 1 85 ? -11.117 -4.674 -2.696 1.00 82.44 85 LEU A C 1
ATOM 676 O O . LEU A 1 85 ? -11.812 -5.263 -1.871 1.00 82.44 85 LEU A O 1
ATOM 680 N N . GLY A 1 86 ? -10.585 -3.473 -2.430 1.00 81.06 86 GLY A N 1
ATOM 681 C CA . GLY A 1 86 ? -10.776 -2.750 -1.170 1.00 81.06 86 GLY A CA 1
ATOM 682 C C . GLY A 1 86 ? -10.006 -3.353 0.006 1.00 81.06 86 GLY A C 1
ATOM 683 O O . GLY A 1 86 ? -10.201 -2.949 1.152 1.00 81.06 86 GLY A O 1
ATOM 684 N N . VAL A 1 87 ? -9.118 -4.312 -0.271 1.00 77.12 87 VAL A N 1
ATOM 685 C CA . VAL A 1 87 ? -8.265 -4.969 0.724 1.00 77.12 87 VAL A CA 1
ATOM 686 C C . VAL A 1 87 ? -7.211 -3.984 1.247 1.00 77.12 87 VAL A C 1
ATOM 688 O O . VAL A 1 87 ? -6.903 -3.965 2.441 1.00 77.12 87 VAL A O 1
ATOM 691 N N . ALA A 1 88 ? -6.713 -3.114 0.366 1.00 79.56 88 ALA A N 1
ATOM 692 C CA . ALA A 1 88 ? -5.843 -1.993 0.697 1.00 79.56 88 ALA A CA 1
ATOM 693 C C . ALA A 1 88 ? -6.491 -0.664 0.296 1.00 79.56 88 ALA A C 1
ATOM 695 O O . ALA A 1 88 ? -7.013 -0.542 -0.807 1.00 79.56 88 ALA A O 1
ATOM 696 N N . LYS A 1 89 ? -6.402 0.354 1.162 1.00 81.31 89 LYS A N 1
ATOM 697 C CA . LYS A 1 89 ? -6.856 1.720 0.835 1.00 81.31 89 LYS A CA 1
ATOM 698 C C . LYS A 1 89 ? -5.858 2.480 -0.031 1.00 81.31 89 LYS A C 1
ATOM 700 O O . LYS A 1 89 ? -6.227 3.431 -0.708 1.00 81.31 89 LYS A O 1
ATOM 705 N N . SER A 1 90 ? -4.580 2.127 0.065 1.00 85.69 90 SER A N 1
ATOM 706 C CA . SER A 1 90 ? -3.511 2.753 -0.709 1.00 85.69 90 SER A CA 1
ATOM 707 C C . SER A 1 90 ? -2.371 1.765 -0.899 1.00 85.69 90 SER A C 1
ATOM 709 O O . SER A 1 90 ? -2.109 0.931 -0.026 1.00 85.69 90 SER A O 1
ATOM 711 N N . ILE A 1 91 ? -1.701 1.881 -2.040 1.00 88.00 91 ILE A N 1
ATOM 712 C CA . ILE A 1 91 ? -0.590 1.025 -2.454 1.00 88.00 91 ILE A CA 1
ATOM 713 C C . ILE A 1 91 ? 0.605 1.892 -2.851 1.00 88.00 91 ILE A C 1
ATOM 715 O O . ILE A 1 91 ? 0.442 2.997 -3.372 1.00 88.00 91 ILE A O 1
ATOM 719 N N . GLY A 1 92 ? 1.816 1.412 -2.593 1.00 87.88 92 GLY A N 1
ATOM 720 C CA . GLY A 1 92 ? 3.037 2.147 -2.898 1.00 87.88 92 GLY A CA 1
ATOM 721 C C . GLY A 1 92 ? 4.291 1.292 -2.820 1.00 87.88 92 GLY A C 1
ATOM 722 O O . GLY A 1 92 ? 4.232 0.063 -2.765 1.00 87.88 92 GLY A O 1
ATOM 723 N N . PHE A 1 93 ? 5.434 1.966 -2.798 1.00 85.81 93 PHE A N 1
ATOM 724 C CA . PHE A 1 93 ? 6.758 1.360 -2.836 1.00 85.81 93 PHE A CA 1
ATOM 725 C C . PHE A 1 93 ? 7.622 1.803 -1.668 1.00 85.81 93 PHE A C 1
ATOM 727 O O . PHE A 1 93 ? 7.380 2.817 -1.021 1.00 85.81 93 PHE A O 1
ATOM 734 N N . SER A 1 94 ? 8.685 1.051 -1.447 1.00 82.19 94 SER A N 1
ATOM 735 C CA . SER A 1 94 ? 9.746 1.363 -0.510 1.00 82.19 94 SER A CA 1
ATOM 736 C C . SER A 1 94 ? 11.079 1.155 -1.229 1.00 82.19 94 SER A C 1
ATOM 738 O O . SER A 1 94 ? 11.314 0.140 -1.883 1.00 82.19 94 SER A O 1
ATOM 740 N N . ASN A 1 95 ? 11.971 2.138 -1.132 1.00 81.62 95 ASN A N 1
ATOM 741 C CA . ASN A 1 95 ? 13.320 2.122 -1.701 1.00 81.62 95 ASN A CA 1
ATOM 742 C C . ASN A 1 95 ? 13.384 1.966 -3.238 1.00 81.62 95 ASN A C 1
ATOM 744 O O . ASN A 1 95 ? 14.296 1.322 -3.764 1.00 81.62 95 ASN A O 1
ATOM 748 N N . PHE A 1 96 ? 12.445 2.563 -3.983 1.00 82.56 96 PHE A N 1
ATOM 749 C CA . PHE A 1 96 ? 12.517 2.603 -5.450 1.00 82.56 96 PHE A CA 1
ATOM 750 C C . PHE A 1 96 ? 13.360 3.786 -5.941 1.00 82.56 96 PHE A C 1
ATOM 752 O O . PHE A 1 96 ? 13.205 4.913 -5.470 1.00 82.56 96 PHE A O 1
ATOM 759 N N . THR A 1 97 ? 14.227 3.534 -6.929 1.00 83.00 97 THR A N 1
ATOM 760 C CA . THR A 1 97 ? 14.977 4.583 -7.638 1.00 83.00 97 THR A CA 1
ATOM 761 C C . THR A 1 97 ? 14.091 5.280 -8.671 1.00 83.00 97 THR A C 1
ATOM 763 O O . THR A 1 97 ? 13.143 4.684 -9.185 1.00 83.00 97 THR A O 1
ATOM 766 N N . CYS A 1 98 ? 14.438 6.515 -9.054 1.00 86.06 98 CYS A N 1
ATOM 767 C CA . CYS A 1 98 ? 13.680 7.278 -10.055 1.00 86.06 98 CYS A CA 1
ATOM 768 C C . CYS A 1 98 ? 13.528 6.528 -11.389 1.00 86.06 98 CYS A C 1
ATOM 770 O O . CYS A 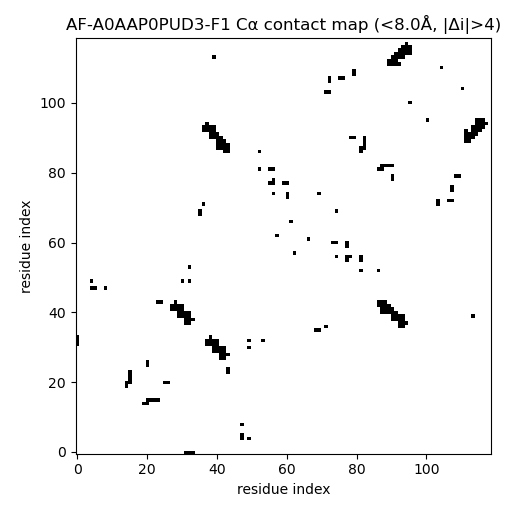1 98 ? 12.467 6.581 -12.007 1.00 86.06 98 CYS A O 1
ATOM 772 N N . LYS A 1 99 ? 14.559 5.780 -11.809 1.00 85.19 99 LYS A N 1
ATOM 773 C CA . LYS A 1 99 ? 14.520 4.970 -13.035 1.00 85.19 99 LYS A CA 1
ATOM 774 C C . LYS A 1 99 ? 13.450 3.873 -12.958 1.00 85.19 99 LYS A C 1
ATOM 776 O O . LYS A 1 99 ? 12.589 3.811 -13.827 1.00 85.19 99 LYS A O 1
ATOM 781 N N . LYS A 1 100 ? 13.455 3.075 -11.881 1.00 82.44 100 LYS A N 1
ATOM 782 C CA . LYS A 1 100 ? 12.462 2.007 -11.659 1.00 82.44 100 LYS A CA 1
ATOM 783 C C . LYS A 1 100 ? 11.045 2.564 -11.541 1.00 82.44 100 LYS A C 1
ATOM 785 O O . LYS A 1 100 ? 10.106 1.974 -12.061 1.00 82.44 100 LYS A O 1
ATOM 790 N N . LEU A 1 101 ? 10.899 3.709 -10.873 1.00 83.88 101 LEU A N 1
ATOM 791 C CA . LEU A 1 101 ? 9.613 4.385 -10.748 1.00 83.88 101 LEU A CA 1
ATOM 792 C C . LEU A 1 101 ? 9.090 4.835 -12.119 1.00 83.88 101 LEU A C 1
ATOM 794 O O . LEU A 1 101 ? 7.929 4.603 -12.423 1.00 83.88 101 LEU A O 1
ATOM 798 N N . THR A 1 102 ? 9.946 5.411 -12.964 1.00 86.38 102 THR A N 1
ATOM 799 C CA . THR A 1 102 ? 9.566 5.860 -14.315 1.00 86.38 102 THR A CA 1
ATOM 800 C C . THR A 1 102 ? 9.128 4.690 -15.197 1.00 86.38 102 THR A C 1
ATOM 802 O O . THR A 1 102 ? 8.094 4.766 -15.854 1.00 86.38 102 THR A O 1
ATOM 805 N N . GLU A 1 103 ? 9.882 3.588 -15.175 1.00 85.06 103 GLU A N 1
ATOM 806 C CA . GLU A 1 103 ? 9.547 2.369 -15.924 1.00 85.06 103 GLU A CA 1
ATOM 807 C C . GLU A 1 103 ? 8.200 1.778 -15.487 1.00 85.06 103 GLU A C 1
ATOM 809 O O . GLU A 1 103 ? 7.416 1.337 -16.324 1.00 85.06 103 GLU A O 1
ATOM 814 N N . LEU A 1 104 ? 7.902 1.798 -14.187 1.00 83.44 104 LEU A N 1
ATOM 815 C CA . LEU A 1 104 ? 6.625 1.321 -13.668 1.00 83.44 104 LEU A CA 1
ATOM 816 C C . LEU A 1 104 ? 5.469 2.270 -14.001 1.00 83.44 104 LEU A C 1
ATOM 818 O O . LEU A 1 104 ? 4.418 1.817 -14.453 1.00 83.44 104 LEU A O 1
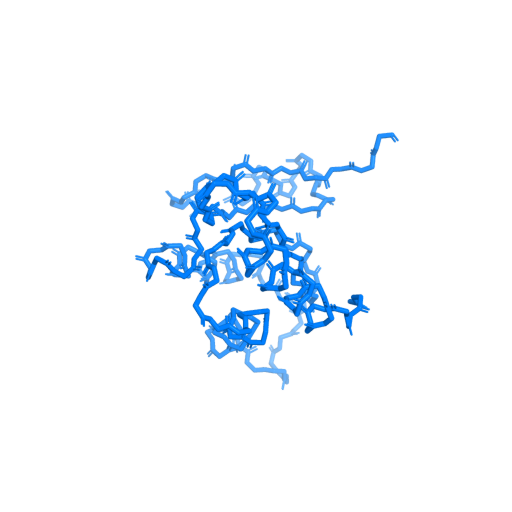ATOM 822 N N . LEU A 1 105 ? 5.658 3.578 -13.816 1.00 86.69 105 LEU A N 1
ATOM 823 C CA . LEU A 1 105 ? 4.634 4.588 -14.096 1.00 86.69 105 LEU A CA 1
ATOM 824 C C . LEU A 1 105 ? 4.195 4.589 -15.566 1.00 86.69 105 LEU A C 1
ATOM 826 O O . LEU A 1 105 ? 3.062 4.958 -15.851 1.00 86.69 105 LEU A O 1
ATOM 830 N N . ALA A 1 106 ? 5.045 4.125 -16.487 1.00 87.69 106 ALA A N 1
ATOM 831 C CA . ALA A 1 106 ? 4.682 3.955 -17.893 1.00 87.69 106 ALA A CA 1
ATOM 832 C C . ALA A 1 106 ? 3.577 2.902 -18.130 1.00 87.69 106 ALA A C 1
ATOM 834 O O . ALA A 1 106 ? 2.944 2.907 -19.185 1.00 87.69 106 ALA A O 1
ATOM 835 N N . HIS A 1 107 ? 3.350 1.991 -17.178 1.00 86.12 107 HIS A N 1
ATOM 836 C CA . HIS A 1 107 ? 2.388 0.888 -17.302 1.00 86.12 107 HIS A CA 1
ATOM 837 C C . HIS A 1 107 ? 1.356 0.832 -16.167 1.00 86.12 107 HIS A C 1
ATOM 839 O O . HIS A 1 107 ? 0.354 0.128 -16.293 1.00 86.12 107 HIS A O 1
ATOM 845 N N . ALA A 1 108 ? 1.600 1.546 -15.068 1.00 88.94 108 ALA A N 1
ATOM 846 C CA . ALA A 1 108 ? 0.727 1.595 -13.907 1.00 88.94 108 ALA A CA 1
ATOM 847 C C . ALA A 1 108 ? -0.621 2.252 -14.246 1.00 88.94 108 ALA A C 1
ATOM 849 O O . ALA A 1 108 ? -0.675 3.370 -14.756 1.00 88.94 108 ALA A O 1
ATOM 850 N N . LYS A 1 109 ? -1.718 1.569 -13.920 1.00 92.25 109 LYS A N 1
ATOM 851 C CA . LYS A 1 109 ? -3.085 2.106 -13.983 1.00 92.25 109 LYS A CA 1
ATOM 852 C C . LYS A 1 109 ? -3.421 2.893 -12.721 1.00 92.25 109 LYS A C 1
ATOM 854 O O . LYS A 1 109 ? -4.183 3.854 -12.780 1.00 92.25 109 LYS A O 1
ATOM 859 N N . ILE A 1 110 ? -2.868 2.477 -11.583 1.00 89.81 110 ILE A N 1
ATOM 860 C CA . ILE A 1 110 ? -2.966 3.181 -10.304 1.00 89.81 110 ILE A CA 1
ATOM 861 C C . ILE A 1 110 ? -1.593 3.760 -9.988 1.00 89.81 110 ILE A C 1
ATOM 863 O O . ILE A 1 110 ? -0.598 3.040 -9.982 1.00 89.81 110 ILE A O 1
ATOM 867 N N . ILE A 1 111 ? -1.528 5.064 -9.729 1.00 90.44 111 ILE A N 1
ATOM 868 C CA . ILE A 1 111 ? -0.280 5.735 -9.351 1.00 90.44 111 ILE A CA 1
ATOM 869 C C . ILE A 1 111 ? 0.047 5.368 -7.892 1.00 90.44 111 ILE A C 1
ATOM 871 O O . ILE A 1 111 ? -0.841 5.467 -7.039 1.00 90.44 111 ILE A O 1
ATOM 875 N N . PRO A 1 112 ? 1.290 4.961 -7.567 1.00 88.94 112 PRO A N 1
ATOM 876 C CA . PRO A 1 112 ? 1.685 4.692 -6.190 1.00 88.94 112 PRO A CA 1
ATOM 877 C C . PRO A 1 112 ? 1.500 5.923 -5.307 1.00 88.94 112 PRO A C 1
ATOM 879 O O . PRO A 1 112 ? 1.968 7.011 -5.633 1.00 88.94 112 PRO A O 1
ATOM 882 N N . SER A 1 113 ? 0.869 5.741 -4.149 1.00 89.88 113 SER A N 1
ATOM 883 C CA . SER A 1 113 ? 0.613 6.837 -3.209 1.00 89.88 113 SER A CA 1
ATOM 884 C C . SER A 1 113 ? 1.862 7.263 -2.434 1.00 89.88 113 SER A C 1
ATOM 886 O O . SER A 1 113 ? 1.909 8.367 -1.900 1.00 89.88 113 SER A O 1
ATOM 888 N N . VAL A 1 114 ? 2.867 6.388 -2.335 1.00 86.81 114 VAL A N 1
ATOM 889 C CA . VAL A 1 114 ? 4.078 6.616 -1.539 1.00 86.81 114 VAL A CA 1
ATOM 890 C C . VAL A 1 114 ? 5.285 5.888 -2.135 1.00 86.81 114 VAL A C 1
ATOM 892 O O . VAL A 1 114 ? 5.149 4.802 -2.699 1.00 86.81 114 VAL A O 1
ATOM 895 N N . ASN A 1 115 ? 6.470 6.483 -1.978 1.00 86.06 115 ASN A N 1
ATOM 896 C CA . ASN A 1 115 ? 7.766 5.818 -2.114 1.00 86.06 115 ASN A CA 1
ATOM 897 C C . ASN A 1 115 ? 8.589 6.071 -0.837 1.00 86.06 115 ASN A C 1
ATOM 899 O O . ASN A 1 115 ? 9.167 7.145 -0.684 1.00 86.06 115 ASN A O 1
ATOM 903 N N . GLN A 1 116 ? 8.611 5.124 0.103 1.00 82.38 116 GLN A N 1
ATOM 904 C CA . GLN A 1 116 ? 9.331 5.267 1.375 1.00 82.38 116 GLN A CA 1
ATOM 905 C C . GLN A 1 116 ? 10.826 5.035 1.164 1.00 82.38 116 GLN A C 1
ATOM 907 O O . GLN A 1 116 ? 11.263 3.923 0.871 1.00 82.38 116 GLN A O 1
ATOM 912 N N . VAL A 1 117 ? 11.629 6.081 1.318 1.00 83.06 117 VAL A N 1
ATOM 913 C CA . VAL A 1 117 ? 13.083 6.030 1.126 1.00 83.06 117 VAL A CA 1
ATOM 914 C C . VAL A 1 117 ? 13.810 6.260 2.445 1.00 83.06 117 VAL A C 1
ATOM 916 O O . VAL A 1 117 ? 13.271 6.883 3.359 1.00 83.06 117 VAL A O 1
ATOM 919 N N . LYS A 1 118 ? 15.040 5.749 2.554 1.00 75.94 118 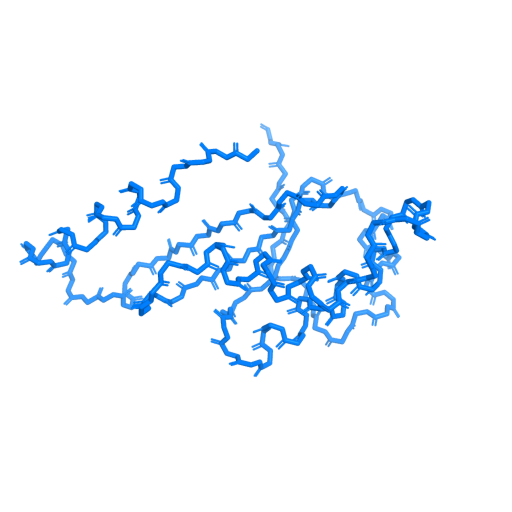LYS A N 1
ATOM 920 C CA . LYS A 1 118 ? 15.948 6.190 3.617 1.00 75.94 118 LYS A CA 1
ATOM 921 C C . LYS A 1 118 ? 16.332 7.645 3.350 1.00 75.94 118 LYS A C 1
ATOM 923 O O . LYS A 1 118 ? 16.745 7.953 2.233 1.00 75.94 118 LYS A O 1
ATOM 928 N N . TYR A 1 119 ? 16.180 8.488 4.363 1.00 62.91 119 TYR A N 1
ATOM 929 C CA . TYR A 1 119 ? 16.660 9.865 4.382 1.00 62.91 119 TYR A CA 1
ATOM 930 C C . TYR A 1 119 ? 17.839 9.971 5.345 1.00 62.91 119 TYR A C 1
ATOM 932 O O . TYR A 1 119 ? 17.771 9.295 6.400 1.00 62.91 119 TYR A O 1
#

Radius of gyration: 15.28 Å; Cα contacts (8 Å, |Δi|>4): 132; chains: 1; bounding box: 29×32×44 Å

Organism: NCBI:txid461633